Protein AF-A0A0D3DXP0-F1 (afdb_monomer_lite)

Structure (mmCIF, N/CA/C/O backbone):
data_AF-A0A0D3DXP0-F1
#
_entry.id   AF-A0A0D3DXP0-F1
#
loop_
_atom_site.group_PDB
_atom_site.id
_atom_site.type_symbol
_atom_site.label_atom_id
_atom_site.label_alt_id
_atom_site.label_comp_id
_atom_site.label_asym_id
_atom_site.label_entity_id
_atom_site.label_seq_id
_atom_site.pdbx_PDB_ins_code
_atom_site.Cartn_x
_atom_site.Cartn_y
_atom_site.Cartn_z
_atom_site.occupancy
_atom_site.B_iso_or_equiv
_atom_site.auth_seq_id
_atom_site.auth_comp_id
_atom_site.auth_asym_id
_atom_site.auth_atom_id
_atom_site.pdbx_PDB_model_num
ATOM 1 N N . ARG A 1 1 ? -23.139 -11.390 57.103 1.00 51.38 1 ARG A N 1
ATOM 2 C CA . ARG A 1 1 ? -22.794 -10.045 56.592 1.00 51.38 1 ARG A CA 1
ATOM 3 C C . ARG A 1 1 ? -24.096 -9.273 56.646 1.00 51.38 1 ARG A C 1
ATOM 5 O O . ARG A 1 1 ? -24.995 -9.641 55.899 1.00 51.38 1 ARG A O 1
ATOM 12 N N . ASP A 1 2 ? -24.236 -8.350 57.589 1.00 48.72 2 ASP A N 1
ATOM 13 C CA . ASP A 1 2 ? -25.477 -7.591 57.754 1.00 48.72 2 ASP A CA 1
ATOM 14 C C . ASP A 1 2 ? -25.632 -6.669 56.543 1.00 48.72 2 ASP A C 1
ATOM 16 O O . ASP A 1 2 ? -24.724 -5.912 56.202 1.00 48.72 2 ASP A O 1
ATOM 20 N N . PHE A 1 3 ? -26.721 -6.852 55.800 1.00 60.78 3 PHE A N 1
ATOM 21 C CA . PHE A 1 3 ? -27.015 -6.095 54.592 1.00 60.78 3 PHE A CA 1
ATOM 22 C C . PHE A 1 3 ? -27.998 -4.988 54.968 1.00 60.78 3 PHE A C 1
ATOM 24 O O . PHE A 1 3 ? -29.192 -5.239 55.111 1.00 60.78 3 PHE A O 1
ATOM 31 N N . GLU A 1 4 ? -27.497 -3.770 55.163 1.00 63.62 4 GLU A N 1
ATOM 32 C CA . GLU A 1 4 ? -28.352 -2.594 55.320 1.00 63.62 4 GLU A CA 1
ATOM 33 C C . GLU A 1 4 ? -28.918 -2.200 53.952 1.00 63.62 4 GLU A C 1
ATOM 35 O O . GLU A 1 4 ? -28.206 -1.746 53.055 1.00 63.62 4 GLU A O 1
ATOM 40 N N . HIS A 1 5 ? -30.221 -2.414 53.776 1.00 61.56 5 HIS A N 1
ATOM 41 C CA . HIS A 1 5 ? -30.943 -2.070 52.558 1.00 61.56 5 HIS A CA 1
ATOM 42 C C . HIS A 1 5 ? -31.209 -0.557 52.514 1.00 61.56 5 HIS A C 1
ATOM 44 O O . HIS A 1 5 ? -32.299 -0.091 52.850 1.00 61.56 5 HIS A O 1
ATOM 50 N N . SER A 1 6 ? -30.207 0.225 52.109 1.00 74.44 6 SER A N 1
ATOM 51 C CA . SER A 1 6 ? -30.390 1.642 51.792 1.00 74.44 6 SER A CA 1
ATOM 52 C C . SER A 1 6 ? -30.745 1.790 50.305 1.00 74.44 6 SER A C 1
ATOM 54 O O . SER A 1 6 ? -29.978 1.427 49.410 1.00 74.44 6 SER A O 1
ATOM 56 N N . VAL A 1 7 ? -31.959 2.279 50.039 1.00 78.19 7 VAL A N 1
ATOM 57 C CA . VAL A 1 7 ? -32.487 2.488 48.677 1.00 78.19 7 VAL A CA 1
ATOM 58 C C . VAL A 1 7 ? -31.631 3.507 47.915 1.00 78.19 7 VAL A C 1
ATOM 60 O O . VAL A 1 7 ? -31.388 3.356 46.722 1.00 78.19 7 VAL A O 1
ATOM 63 N N . GLU A 1 8 ? -31.095 4.493 48.631 1.00 82.00 8 GLU A N 1
ATOM 64 C CA . GLU A 1 8 ? -30.214 5.533 48.101 1.00 82.00 8 GLU A CA 1
ATOM 65 C C . GLU A 1 8 ? -28.880 4.962 47.586 1.00 82.00 8 GLU A C 1
ATOM 67 O O . GLU A 1 8 ? -28.475 5.265 46.469 1.00 82.00 8 GLU A O 1
ATOM 72 N N . ALA A 1 9 ? -28.231 4.047 48.319 1.00 82.06 9 ALA A N 1
ATOM 73 C CA . ALA A 1 9 ? -26.976 3.434 47.867 1.00 82.06 9 ALA A CA 1
ATOM 74 C C . ALA A 1 9 ? -27.163 2.455 46.693 1.00 82.06 9 ALA A C 1
ATOM 76 O O . ALA A 1 9 ? -26.208 2.151 45.969 1.00 82.06 9 ALA A O 1
ATOM 77 N N . GLN A 1 10 ? -28.371 1.914 46.510 1.00 82.44 10 GLN A N 1
ATOM 78 C CA . GLN A 1 10 ? -28.706 1.103 45.339 1.00 82.44 10 GLN A CA 1
ATOM 79 C C . GLN A 1 10 ? -28.922 1.980 44.102 1.00 82.44 10 GLN A C 1
ATOM 81 O O . GLN A 1 10 ? -28.424 1.638 43.029 1.00 82.44 10 GLN A O 1
ATOM 86 N N . GLU A 1 11 ? -29.606 3.111 44.261 1.00 88.12 11 GLU A N 1
ATOM 87 C CA . GLU A 1 11 ? -29.841 4.069 43.182 1.00 88.12 11 GLU A CA 1
ATOM 88 C C . GLU A 1 11 ? -28.531 4.724 42.718 1.00 88.12 11 GLU A C 1
ATOM 90 O O . GLU A 1 11 ? -28.238 4.715 41.523 1.00 88.12 11 GLU A O 1
ATOM 95 N N . THR A 1 12 ? -27.666 5.156 43.644 1.00 90.62 12 THR A N 1
ATOM 96 C CA . THR A 1 12 ? -26.338 5.701 43.305 1.00 90.62 12 THR A CA 1
ATOM 97 C C . THR A 1 12 ? -25.495 4.696 42.523 1.00 90.62 12 THR A C 1
ATOM 99 O O . THR A 1 12 ? -24.928 5.040 41.490 1.00 90.62 12 THR A O 1
ATOM 102 N N . ARG A 1 13 ? -25.463 3.421 42.941 1.00 87.31 13 ARG A N 1
ATOM 103 C CA . ARG A 1 13 ? -24.739 2.374 42.195 1.00 87.31 13 ARG A CA 1
ATOM 104 C C . ARG A 1 13 ? -25.295 2.153 40.794 1.00 87.31 13 ARG A C 1
ATOM 106 O O . ARG A 1 13 ? -24.529 1.868 39.876 1.00 87.31 13 ARG A O 1
ATOM 113 N N . LYS A 1 14 ? -26.616 2.235 40.627 1.00 92.50 14 LYS A N 1
ATOM 114 C CA . LYS A 1 14 ? -27.251 2.088 39.317 1.00 92.50 14 LYS A CA 1
ATOM 115 C C . LYS A 1 14 ? -26.870 3.251 38.397 1.00 92.50 14 LYS A C 1
ATOM 117 O O . LYS A 1 14 ? -26.491 3.006 37.257 1.00 92.50 14 LYS A O 1
ATOM 122 N N . GLN A 1 15 ? -26.881 4.477 38.914 1.00 93.75 15 GLN A N 1
ATOM 123 C CA . GLN A 1 15 ? -26.459 5.672 38.176 1.00 93.75 15 GLN A CA 1
ATOM 124 C C . GLN A 1 15 ? -24.971 5.633 37.812 1.00 93.75 15 GLN A C 1
ATOM 126 O O . GLN A 1 15 ? -24.602 5.965 36.688 1.00 93.75 15 GLN A O 1
ATOM 131 N N . GLU A 1 16 ? -24.108 5.186 38.728 1.00 94.94 16 GLU A N 1
ATOM 132 C CA . GLU A 1 16 ? -22.684 4.976 38.444 1.00 94.94 16 GLU A CA 1
ATOM 133 C C . GLU A 1 16 ? -22.477 3.939 37.339 1.00 94.94 16 GLU A C 1
ATOM 135 O O . GLU A 1 16 ? -21.665 4.156 36.441 1.00 94.94 16 GLU A O 1
ATOM 140 N N . LEU A 1 17 ? -23.230 2.835 37.364 1.00 95.19 17 LEU A N 1
ATOM 141 C CA . LEU A 1 17 ? -23.153 1.810 36.329 1.00 95.19 17 LEU A CA 1
ATOM 142 C C . LEU A 1 17 ? -23.605 2.347 34.965 1.00 95.19 17 LEU A C 1
ATOM 144 O O . LEU A 1 17 ? -22.909 2.138 33.975 1.00 95.19 17 LEU A O 1
ATOM 148 N N . GLU A 1 18 ? -24.734 3.056 34.910 1.00 96.19 18 GLU A N 1
ATOM 149 C CA . GLU A 1 18 ? -25.232 3.676 33.675 1.00 96.19 18 GLU A CA 1
ATOM 150 C C . GLU A 1 18 ? -24.224 4.686 33.115 1.00 96.19 18 GLU A C 1
ATOM 152 O O . GLU A 1 18 ? -23.920 4.660 31.919 1.00 96.19 18 GLU A O 1
ATOM 157 N N . LYS A 1 19 ? -23.626 5.507 33.985 1.00 96.88 19 LYS A N 1
ATOM 158 C CA . LYS A 1 19 ? -22.571 6.446 33.599 1.00 96.88 19 LYS A CA 1
ATOM 159 C C . LYS A 1 19 ? -21.346 5.728 33.035 1.00 96.88 19 LYS A C 1
ATOM 161 O O . LYS A 1 19 ? -20.849 6.120 31.985 1.00 96.88 19 LYS A O 1
ATOM 166 N N . LEU A 1 20 ? -20.875 4.666 33.691 1.00 97.56 20 LEU A N 1
ATOM 167 C CA . LEU A 1 20 ? -19.724 3.894 33.215 1.00 97.56 20 LEU A CA 1
ATOM 168 C C . LEU A 1 20 ? -19.986 3.250 31.850 1.00 97.56 20 LEU A C 1
ATOM 170 O O . LEU A 1 20 ? -19.093 3.244 31.005 1.00 97.56 20 LEU A O 1
ATOM 174 N N . VAL A 1 21 ? -21.197 2.738 31.616 1.00 97.12 21 VAL A N 1
ATOM 175 C CA . VAL A 1 21 ? -21.586 2.173 30.314 1.00 97.12 21 VAL A CA 1
ATOM 176 C C . VAL A 1 21 ? -21.579 3.257 29.235 1.00 97.12 21 VAL A C 1
ATOM 178 O O . VAL A 1 21 ? -20.996 3.054 28.169 1.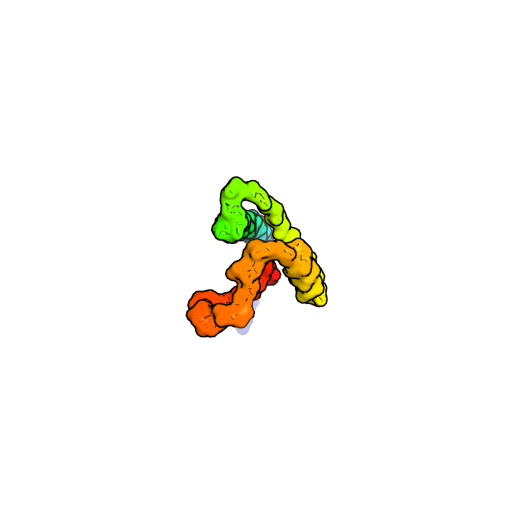00 97.12 21 VAL A O 1
ATOM 181 N N . GLN A 1 22 ? -22.151 4.429 29.520 1.00 97.50 22 GLN A N 1
ATOM 182 C CA . GLN A 1 22 ? -22.165 5.549 28.580 1.00 97.50 22 GLN A CA 1
ATOM 183 C C . GLN A 1 22 ? -20.750 6.067 28.269 1.00 97.50 22 GLN A C 1
ATOM 185 O O . GLN A 1 22 ? -20.405 6.292 27.104 1.00 97.50 22 GLN A O 1
ATOM 190 N N . ASP A 1 23 ? -19.908 6.212 29.294 1.00 97.50 23 ASP A N 1
ATOM 191 C CA . ASP A 1 23 ? -18.515 6.634 29.144 1.00 97.50 23 ASP A CA 1
ATOM 192 C C . ASP A 1 23 ? -17.721 5.604 28.323 1.00 97.50 23 ASP A C 1
ATOM 194 O O . ASP A 1 23 ? -16.965 5.974 27.420 1.00 97.50 23 ASP A O 1
ATOM 198 N N . GLN A 1 24 ? -17.935 4.306 28.567 1.00 97.75 24 GLN A N 1
ATOM 199 C CA . GLN A 1 24 ? -17.317 3.228 27.795 1.00 97.75 24 GLN A CA 1
ATOM 200 C C . GLN A 1 24 ? -17.693 3.305 26.309 1.00 97.75 24 GLN A C 1
ATOM 202 O O . GLN A 1 24 ? -16.814 3.178 25.450 1.00 97.75 24 GLN A O 1
ATOM 207 N N . GLU A 1 25 ? -18.971 3.502 25.984 1.00 97.50 25 GLU A N 1
ATOM 208 C CA . GLU A 1 25 ? -19.432 3.610 24.594 1.00 97.50 25 GLU A CA 1
ATOM 209 C C . GLU A 1 25 ? -18.858 4.846 23.889 1.00 97.50 25 GLU A C 1
ATOM 211 O O . GLU A 1 25 ? -18.397 4.755 22.743 1.00 97.50 25 GLU A O 1
ATOM 216 N N . SER A 1 26 ? -18.811 5.982 24.589 1.00 97.62 26 SER A N 1
ATOM 217 C CA . SER A 1 26 ? -18.236 7.233 24.085 1.00 97.62 26 SER A CA 1
ATOM 218 C C . SER A 1 26 ? -16.733 7.110 23.805 1.00 97.62 26 SER A C 1
ATOM 220 O O . SER A 1 26 ? -16.259 7.443 22.709 1.00 97.62 26 SER A O 1
ATOM 222 N N . LEU A 1 27 ? -15.976 6.556 24.759 1.00 97.81 27 LEU A N 1
ATOM 223 C CA . LEU A 1 27 ? -14.536 6.334 24.618 1.00 97.81 27 LEU A CA 1
ATOM 224 C C . LEU A 1 27 ? -14.233 5.334 23.506 1.00 97.81 27 LEU A C 1
ATOM 226 O O . LEU A 1 27 ? -13.346 5.578 22.688 1.00 97.81 27 LEU A O 1
ATOM 230 N N . ARG A 1 28 ? -14.989 4.233 23.432 1.00 98.00 28 ARG A N 1
ATOM 231 C CA . ARG A 1 28 ? -14.835 3.234 22.369 1.00 98.00 28 ARG A CA 1
ATOM 232 C C . ARG A 1 28 ? -15.051 3.861 20.994 1.00 98.00 28 ARG A C 1
ATOM 234 O O . ARG A 1 28 ? -14.254 3.618 20.092 1.00 98.00 28 ARG A O 1
ATOM 241 N N . SER A 1 29 ? -16.104 4.657 20.837 1.00 97.75 29 SER A N 1
ATOM 242 C CA . SER A 1 29 ? -16.425 5.312 19.564 1.00 97.75 29 SER A CA 1
ATOM 243 C C . SER A 1 29 ? -15.329 6.295 19.150 1.00 97.75 29 SER A C 1
ATOM 245 O O . SER A 1 29 ? -14.844 6.242 18.020 1.00 97.75 29 SER A O 1
ATOM 247 N N . SER A 1 30 ? -14.873 7.126 20.091 1.00 97.75 30 SER A N 1
ATOM 248 C CA . SER A 1 30 ? -13.787 8.085 19.863 1.00 97.75 30 SER A CA 1
ATOM 249 C C . SER A 1 30 ? -12.476 7.387 19.491 1.00 97.75 30 SER A C 1
ATOM 251 O O . SER A 1 30 ? -11.804 7.786 18.539 1.00 97.75 30 SER A O 1
ATOM 253 N N . LEU A 1 31 ? -12.137 6.306 20.200 1.00 98.19 31 LEU A N 1
ATOM 254 C CA . LEU A 1 31 ? -10.941 5.514 19.929 1.00 98.19 31 LEU A CA 1
ATOM 255 C C . LEU A 1 31 ? -10.998 4.880 18.539 1.00 98.19 31 LEU A C 1
ATOM 257 O O . LEU A 1 31 ? -10.026 4.968 17.797 1.00 98.19 31 LEU A O 1
ATOM 261 N N . LEU A 1 32 ? -12.130 4.276 18.162 1.00 97.88 32 LEU A N 1
ATOM 262 C CA . LEU A 1 32 ? -12.291 3.672 16.839 1.00 97.88 32 LEU A CA 1
ATOM 263 C C . LEU A 1 32 ? -12.127 4.710 15.729 1.00 97.88 32 LEU A C 1
ATOM 265 O O . LEU A 1 32 ? -11.377 4.469 14.786 1.00 97.88 32 LEU A O 1
ATOM 269 N N . GLN A 1 33 ? -12.767 5.874 15.855 1.00 97.50 33 GLN A N 1
ATOM 270 C CA . GLN A 1 33 ? -12.625 6.956 14.879 1.00 97.50 33 GLN A CA 1
ATOM 271 C C . GLN A 1 33 ? -11.162 7.397 14.733 1.00 97.50 33 GLN A C 1
ATOM 273 O O . GLN A 1 33 ? -10.670 7.567 13.612 1.00 97.50 33 GLN A O 1
ATOM 278 N N . TRP A 1 34 ? -10.461 7.554 15.857 1.00 98.06 34 TRP A N 1
ATOM 279 C CA . TRP A 1 34 ? -9.046 7.906 15.855 1.00 98.06 34 TRP A CA 1
ATOM 280 C C . TRP A 1 34 ? -8.197 6.818 15.187 1.00 98.06 34 TRP A C 1
ATOM 282 O O . TRP A 1 34 ? -7.452 7.116 14.258 1.00 98.06 34 TRP A O 1
ATOM 292 N N . CYS A 1 35 ? -8.385 5.548 15.558 1.00 98.06 35 CYS A N 1
ATOM 293 C CA . CYS A 1 35 ? -7.681 4.419 14.951 1.00 98.06 35 CYS A CA 1
ATOM 294 C C . CYS A 1 35 ? -7.906 4.325 13.437 1.00 98.06 35 CYS A C 1
ATOM 296 O O . CYS A 1 35 ? -6.941 4.116 12.706 1.00 98.06 35 CYS A O 1
ATOM 298 N N . TYR A 1 36 ? -9.138 4.500 12.948 1.00 96.12 36 TYR A N 1
ATOM 299 C CA . TYR A 1 36 ? -9.414 4.476 11.507 1.00 96.12 36 TYR A CA 1
ATOM 300 C C . TYR A 1 36 ? -8.713 5.616 10.766 1.00 96.12 36 TYR A C 1
ATOM 302 O O . TYR A 1 36 ? -8.147 5.396 9.694 1.00 96.12 36 TYR A O 1
ATOM 310 N N . THR A 1 37 ? -8.716 6.813 11.353 1.00 96.50 37 THR A N 1
ATOM 311 C CA . THR A 1 37 ? -8.067 7.991 10.763 1.00 96.50 37 THR A CA 1
ATOM 312 C C . THR A 1 37 ? -6.554 7.788 10.705 1.00 96.50 37 THR A C 1
ATOM 314 O O . THR A 1 37 ? -5.958 7.854 9.630 1.00 96.50 37 THR A O 1
ATOM 317 N N . SER A 1 38 ? -5.940 7.436 11.837 1.00 97.69 38 SER A N 1
ATOM 318 C CA . SER A 1 38 ? -4.497 7.206 11.930 1.00 97.69 38 SER A CA 1
ATOM 319 C C . SER A 1 38 ? -4.035 6.026 11.074 1.00 97.69 38 SER A C 1
ATOM 321 O O . SER A 1 38 ? -2.977 6.101 10.455 1.00 97.69 38 SER A O 1
ATOM 323 N N . TYR A 1 39 ? -4.823 4.950 10.978 1.00 96.75 39 TYR A N 1
ATOM 324 C CA . TYR A 1 39 ? -4.501 3.831 10.091 1.00 96.75 39 TYR A CA 1
ATOM 325 C C . TYR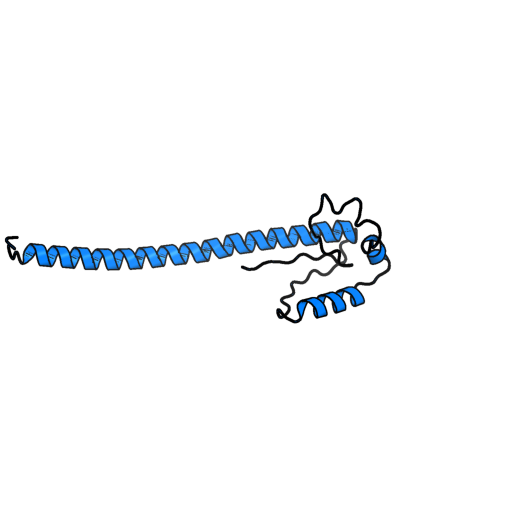 A 1 39 ? -4.433 4.277 8.628 1.00 96.75 39 TYR A C 1
ATOM 327 O O . TYR A 1 39 ? -3.479 3.931 7.934 1.00 96.75 39 TYR A O 1
ATOM 335 N N . GLY A 1 40 ? -5.399 5.080 8.167 1.00 95.88 40 GLY A N 1
ATOM 336 C CA . GLY A 1 40 ? -5.399 5.610 6.803 1.00 95.88 40 GLY A CA 1
ATOM 337 C C . GLY A 1 40 ? -4.162 6.459 6.496 1.00 95.88 40 GLY A C 1
ATOM 338 O O . GLY A 1 40 ? -3.548 6.297 5.440 1.00 95.88 40 GLY A O 1
ATOM 339 N N . GLU A 1 41 ? -3.750 7.314 7.433 1.00 96.81 41 GLU A N 1
ATOM 340 C CA . GLU A 1 41 ? -2.552 8.155 7.294 1.00 96.81 41 GLU A CA 1
ATOM 341 C C . GLU A 1 41 ? -1.261 7.332 7.236 1.00 96.81 41 GLU A C 1
ATOM 343 O O . GLU A 1 41 ? -0.418 7.542 6.355 1.00 96.81 41 GLU A O 1
ATOM 348 N N . VAL A 1 42 ? -1.116 6.363 8.143 1.00 97.12 42 VAL A N 1
ATOM 349 C CA . VAL A 1 42 ? 0.059 5.484 8.198 1.00 97.12 42 VAL A CA 1
ATOM 350 C C . VAL A 1 42 ? 0.128 4.601 6.954 1.00 97.12 42 VAL A C 1
ATOM 352 O O . VAL A 1 42 ? 1.186 4.501 6.332 1.00 97.12 42 VAL A O 1
ATOM 355 N N . PHE A 1 43 ? -0.996 4.010 6.542 1.00 95.81 43 PHE A N 1
ATOM 356 C CA . PHE A 1 43 ? -1.071 3.179 5.343 1.00 95.81 43 PHE A CA 1
ATOM 357 C C . PHE A 1 43 ? -0.740 3.977 4.078 1.00 95.81 43 PHE A C 1
ATOM 359 O O . PHE A 1 43 ? 0.066 3.536 3.257 1.00 95.81 43 PHE A O 1
ATOM 366 N N . SER A 1 44 ? -1.303 5.180 3.941 1.00 96.50 44 SER A N 1
ATOM 367 C CA . SER A 1 44 ? -0.992 6.080 2.828 1.00 96.50 44 SER A CA 1
ATOM 368 C C . SER A 1 44 ? 0.498 6.420 2.798 1.00 96.50 44 SER A C 1
ATOM 370 O O . SER A 1 44 ? 1.148 6.270 1.763 1.00 96.50 44 SER A O 1
ATOM 372 N N . SER A 1 45 ? 1.075 6.800 3.940 1.00 97.25 45 SER A N 1
ATOM 373 C CA . SER A 1 45 ? 2.503 7.121 4.048 1.00 97.25 45 SER A CA 1
ATOM 374 C C . SER A 1 45 ? 3.385 5.931 3.659 1.00 97.25 45 SER A C 1
ATOM 376 O O . SER A 1 45 ? 4.349 6.082 2.908 1.00 97.25 45 SER A O 1
ATOM 378 N N . TRP A 1 46 ? 3.027 4.723 4.094 1.00 95.81 46 TRP A N 1
ATOM 379 C CA . TRP A 1 46 ? 3.727 3.499 3.712 1.00 95.81 46 TRP A CA 1
ATOM 380 C C . TRP A 1 46 ? 3.646 3.211 2.203 1.00 95.81 46 TRP A C 1
ATOM 382 O O . TRP A 1 46 ? 4.658 2.864 1.587 1.00 95.81 46 TRP A O 1
ATOM 392 N N . MET A 1 47 ? 2.490 3.438 1.574 1.00 95.44 47 MET A N 1
ATOM 393 C CA . MET A 1 47 ? 2.345 3.319 0.119 1.00 95.44 47 MET A CA 1
ATOM 394 C C . MET A 1 47 ? 3.189 4.348 -0.647 1.00 95.44 47 MET A C 1
ATOM 396 O O . MET A 1 47 ? 3.719 4.025 -1.712 1.00 95.44 47 MET A O 1
ATOM 400 N N . HIS A 1 48 ? 3.396 5.552 -0.104 1.00 96.44 48 HIS A N 1
ATOM 401 C CA . HIS A 1 48 ? 4.326 6.522 -0.693 1.00 96.44 48 HIS A CA 1
ATOM 402 C C . HIS A 1 48 ? 5.771 6.009 -0.660 1.00 96.44 48 HIS A C 1
ATOM 404 O O . HIS A 1 48 ? 6.465 6.095 -1.672 1.00 96.44 48 HIS A O 1
ATOM 410 N N . PHE A 1 49 ? 6.217 5.407 0.448 1.00 95.31 49 PHE A N 1
ATOM 411 C CA . PHE A 1 49 ? 7.539 4.767 0.504 1.00 95.31 49 PHE A CA 1
ATOM 412 C C . PHE A 1 49 ? 7.678 3.637 -0.519 1.00 95.31 49 PHE A C 1
ATOM 414 O O . PHE A 1 49 ? 8.702 3.539 -1.194 1.00 95.31 49 PHE A O 1
ATOM 421 N N . CYS A 1 50 ? 6.634 2.826 -0.683 1.00 94.50 50 CYS A N 1
ATOM 422 C CA . CYS A 1 50 ? 6.567 1.786 -1.708 1.00 94.50 50 CYS A CA 1
ATOM 423 C C . CYS A 1 50 ? 6.717 2.366 -3.130 1.00 94.50 50 CYS A C 1
ATOM 425 O O . CYS A 1 50 ? 7.484 1.839 -3.938 1.00 94.50 50 CYS A O 1
ATOM 427 N N . ALA A 1 51 ? 6.046 3.486 -3.422 1.00 94.38 51 ALA A N 1
ATOM 428 C CA . ALA A 1 51 ? 6.144 4.181 -4.706 1.00 94.38 51 ALA A CA 1
ATOM 429 C C . ALA A 1 51 ? 7.536 4.798 -4.949 1.00 94.38 51 ALA A C 1
ATOM 431 O O . ALA A 1 51 ? 8.081 4.700 -6.048 1.00 94.38 51 ALA A O 1
ATOM 432 N N . VAL A 1 52 ? 8.150 5.396 -3.925 1.00 95.81 52 VAL A N 1
ATOM 433 C CA . VAL A 1 52 ? 9.521 5.926 -4.023 1.00 95.81 52 VAL A CA 1
ATOM 434 C C . VAL A 1 52 ? 10.519 4.794 -4.257 1.00 95.81 52 VAL A C 1
ATOM 436 O O . VAL A 1 52 ? 11.392 4.918 -5.114 1.00 95.81 52 VAL A O 1
ATOM 439 N N . ARG A 1 53 ? 10.363 3.671 -3.548 1.00 93.62 53 ARG A N 1
ATOM 440 C CA . ARG A 1 53 ? 11.216 2.491 -3.711 1.00 93.62 53 ARG A CA 1
ATOM 441 C C . ARG A 1 53 ? 11.141 1.931 -5.130 1.00 93.62 53 ARG A C 1
ATOM 443 O O . ARG A 1 53 ? 12.183 1.775 -5.760 1.00 93.62 53 ARG A O 1
ATOM 450 N N . ILE A 1 54 ? 9.935 1.685 -5.656 1.00 92.56 54 ILE A N 1
ATOM 451 C CA . ILE A 1 54 ? 9.789 1.132 -7.013 1.00 92.56 54 ILE A CA 1
ATOM 452 C C . ILE A 1 54 ? 10.327 2.086 -8.074 1.00 92.56 54 ILE A C 1
ATOM 454 O O . ILE A 1 54 ? 10.943 1.642 -9.040 1.00 92.56 54 ILE A O 1
ATOM 458 N N . PHE A 1 55 ? 10.137 3.393 -7.882 1.00 94.00 55 PHE A N 1
ATOM 459 C CA . PHE A 1 55 ? 10.681 4.404 -8.775 1.00 94.00 55 PHE A CA 1
ATOM 460 C C . PHE A 1 55 ? 12.213 4.388 -8.758 1.00 94.00 55 PHE A C 1
ATOM 462 O O . PHE A 1 55 ? 12.822 4.272 -9.817 1.00 94.00 55 PHE A O 1
ATOM 469 N N . ALA A 1 56 ? 12.837 4.439 -7.578 1.00 94.00 56 ALA A N 1
ATOM 470 C CA . ALA A 1 56 ? 14.293 4.428 -7.443 1.00 94.00 56 ALA A CA 1
ATOM 471 C C . ALA A 1 56 ? 14.918 3.162 -8.052 1.00 94.00 56 ALA A C 1
ATOM 473 O O . ALA A 1 56 ? 15.843 3.263 -8.859 1.00 94.00 56 ALA A O 1
ATOM 474 N N . GLU A 1 57 ? 14.367 1.984 -7.746 1.00 90.00 57 GLU A N 1
ATOM 475 C CA . GLU A 1 57 ? 14.821 0.716 -8.328 1.00 90.00 57 GLU A CA 1
ATOM 476 C C . GLU A 1 57 ? 14.629 0.695 -9.855 1.00 90.00 57 GLU A C 1
ATOM 478 O O . GLU A 1 57 ? 15.523 0.266 -10.582 1.00 90.00 57 GLU A O 1
ATOM 483 N N . SER A 1 58 ? 13.515 1.228 -10.369 1.00 90.69 58 SER A N 1
ATOM 484 C CA . SER A 1 58 ? 13.263 1.315 -11.817 1.00 90.69 58 SER A CA 1
ATOM 485 C C . SER A 1 58 ? 14.249 2.239 -12.528 1.00 90.69 58 SER A C 1
ATOM 487 O O . SER A 1 58 ? 14.710 1.904 -13.615 1.00 90.69 58 SER A O 1
ATOM 489 N N . ILE A 1 59 ? 14.634 3.363 -11.921 1.00 92.62 59 ILE A N 1
ATOM 490 C CA . ILE A 1 59 ? 15.662 4.257 -12.477 1.00 92.62 59 ILE A CA 1
ATOM 491 C C . ILE A 1 59 ? 17.029 3.572 -12.474 1.00 92.62 59 ILE A C 1
ATOM 493 O O . ILE A 1 59 ? 17.742 3.633 -13.472 1.00 92.62 59 ILE A O 1
ATOM 497 N N . MET A 1 60 ? 17.390 2.887 -11.385 1.00 88.50 60 MET A N 1
ATOM 498 C CA . MET A 1 60 ? 18.655 2.149 -11.306 1.00 88.50 60 MET A CA 1
ATOM 499 C C . MET A 1 60 ? 18.734 1.023 -12.339 1.00 88.50 60 MET A C 1
ATOM 501 O O . MET A 1 60 ? 19.812 0.729 -12.850 1.00 88.50 60 MET A O 1
ATOM 505 N N . ARG A 1 61 ? 17.595 0.393 -12.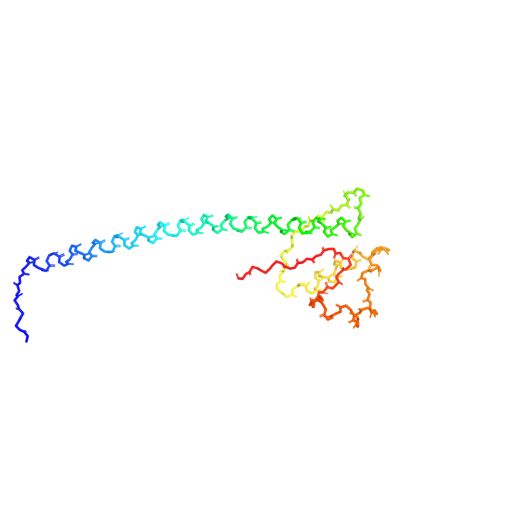647 1.00 84.75 61 ARG A N 1
ATOM 506 C CA . ARG A 1 61 ? 17.533 -0.783 -13.516 1.00 84.75 61 ARG A CA 1
ATOM 507 C C . ARG A 1 61 ? 17.324 -0.458 -14.991 1.00 84.75 61 ARG A C 1
ATOM 509 O O . ARG A 1 61 ? 17.871 -1.152 -15.844 1.00 84.75 61 ARG A O 1
ATOM 516 N N . TYR A 1 62 ? 16.522 0.561 -15.290 1.00 86.62 62 TYR A N 1
ATOM 517 C CA . TYR A 1 62 ? 16.116 0.927 -16.652 1.00 86.62 62 TYR A CA 1
ATOM 518 C C . TYR A 1 62 ? 16.730 2.246 -17.136 1.00 86.62 62 TYR A C 1
ATOM 520 O O . TYR A 1 62 ? 16.701 2.523 -18.333 1.00 86.62 62 TYR A O 1
ATOM 528 N N . GLY A 1 63 ? 17.331 3.033 -16.242 1.00 87.81 63 GLY A N 1
ATOM 529 C CA . GLY A 1 63 ? 18.011 4.279 -16.579 1.00 87.81 63 GLY A CA 1
ATOM 530 C C . GLY A 1 63 ? 17.074 5.467 -16.808 1.00 87.81 63 GLY A C 1
ATOM 531 O O . GLY A 1 63 ? 15.899 5.464 -16.435 1.00 87.81 63 GLY A O 1
ATOM 532 N N . LEU A 1 64 ? 17.641 6.521 -17.402 1.00 88.56 64 LEU A N 1
ATOM 533 C CA . LEU A 1 64 ? 16.952 7.759 -17.763 1.00 88.56 64 LEU A CA 1
ATOM 534 C C . LEU A 1 64 ? 16.878 7.919 -19.291 1.00 88.56 64 LEU A C 1
ATOM 536 O O . LEU A 1 64 ? 17.809 7.501 -19.983 1.00 88.56 64 LEU A O 1
ATOM 540 N N . PRO A 1 65 ? 15.842 8.598 -19.819 1.00 88.75 65 PRO A N 1
ATOM 541 C CA . PRO A 1 65 ? 14.677 9.139 -19.105 1.00 88.75 65 PRO A CA 1
ATOM 542 C C . PRO A 1 65 ? 13.737 8.030 -18.584 1.00 88.75 65 PRO A C 1
ATOM 544 O O . PRO A 1 65 ? 13.751 6.927 -19.127 1.00 88.75 65 PRO A O 1
ATOM 547 N N . PRO A 1 66 ? 12.917 8.294 -17.545 1.00 87.44 66 PRO A N 1
ATOM 548 C CA . PRO A 1 66 ? 12.012 7.290 -16.990 1.00 87.44 66 PRO A CA 1
ATOM 549 C C . PRO A 1 66 ? 10.967 6.869 -18.026 1.00 87.44 66 PRO A C 1
ATOM 551 O O . PRO A 1 66 ? 10.066 7.635 -18.365 1.00 87.44 66 PRO A O 1
ATOM 554 N N . ALA A 1 67 ? 11.088 5.636 -18.512 1.00 87.81 67 ALA A N 1
ATOM 555 C CA . ALA A 1 67 ? 10.186 5.036 -19.489 1.00 87.81 67 ALA A CA 1
ATOM 556 C C . ALA A 1 67 ? 9.685 3.675 -18.984 1.00 87.81 67 ALA A C 1
ATOM 558 O O . ALA A 1 67 ? 10.003 2.626 -19.540 1.00 87.81 67 ALA A O 1
ATOM 559 N N . PHE A 1 68 ? 8.921 3.688 -17.892 1.00 88.75 68 PHE A N 1
ATOM 560 C CA . PHE A 1 68 ? 8.372 2.483 -17.270 1.00 88.75 68 PHE A CA 1
ATOM 561 C C . PHE A 1 68 ? 6.968 2.722 -16.706 1.00 88.75 68 PHE A C 1
ATOM 563 O O . PHE A 1 68 ? 6.599 3.844 -16.359 1.00 88.75 68 PHE A O 1
ATOM 570 N N . LEU A 1 69 ? 6.191 1.641 -16.603 1.00 90.69 69 LEU A N 1
ATOM 571 C CA . LEU A 1 69 ? 4.861 1.621 -16.001 1.00 90.69 69 LEU A CA 1
ATOM 572 C C . LEU A 1 69 ? 4.906 0.788 -14.717 1.00 90.69 69 LEU A C 1
ATOM 574 O O . LEU A 1 69 ? 5.172 -0.411 -14.765 1.00 90.69 69 LEU A O 1
ATOM 578 N N . ALA A 1 70 ? 4.615 1.416 -13.579 1.00 92.12 70 ALA A N 1
ATOM 579 C CA . ALA A 1 70 ? 4.418 0.713 -12.316 1.00 92.12 70 ALA A CA 1
ATOM 580 C C . ALA A 1 70 ? 2.954 0.269 -12.181 1.00 92.12 70 ALA A C 1
ATOM 582 O O . ALA A 1 70 ? 2.038 1.021 -12.517 1.00 92.12 70 ALA A O 1
ATOM 583 N N . CYS A 1 71 ? 2.724 -0.939 -11.667 1.00 92.88 71 CYS A N 1
ATOM 584 C CA . CYS A 1 71 ? 1.385 -1.452 -11.387 1.00 92.88 71 CYS A CA 1
ATOM 585 C C . CYS A 1 71 ? 1.346 -2.187 -10.042 1.00 92.88 71 CYS A C 1
ATOM 587 O O . CYS A 1 71 ? 2.340 -2.765 -9.608 1.00 92.88 71 CYS A O 1
ATOM 589 N N . VAL A 1 72 ? 0.184 -2.157 -9.388 1.00 93.12 72 VAL A N 1
ATOM 590 C CA . VAL A 1 72 ? -0.097 -2.950 -8.186 1.00 93.12 72 VAL A CA 1
ATOM 591 C C . VAL A 1 72 ? -0.979 -4.117 -8.601 1.00 93.12 72 VAL A C 1
ATOM 593 O O . VAL A 1 72 ? -2.018 -3.919 -9.231 1.00 93.12 72 VAL A O 1
ATOM 596 N N . LEU A 1 73 ? -0.565 -5.334 -8.255 1.00 92.06 73 LEU A N 1
ATOM 597 C CA . LEU A 1 73 ? -1.280 -6.560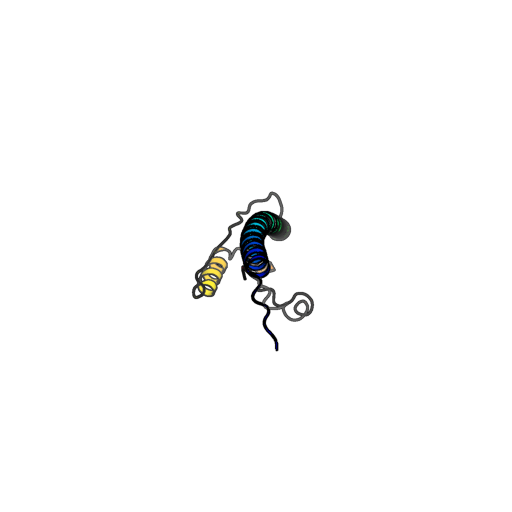 -8.589 1.00 92.06 73 LEU A CA 1
ATOM 598 C C . LEU A 1 73 ? -1.710 -7.268 -7.305 1.00 92.06 73 LEU A C 1
ATOM 600 O O . LEU A 1 73 ? -0.897 -7.486 -6.412 1.00 92.06 73 LEU A O 1
ATOM 604 N N . SER A 1 74 ? -2.981 -7.666 -7.243 1.00 92.31 74 SER A N 1
ATOM 605 C CA . SER A 1 74 ? -3.519 -8.540 -6.197 1.00 92.31 74 SER A CA 1
ATOM 606 C C . SER A 1 74 ? -3.891 -9.886 -6.830 1.00 92.31 74 SER A C 1
ATOM 608 O O . SER A 1 74 ? -5.029 -10.077 -7.268 1.00 92.31 74 SER A O 1
ATOM 610 N N . PRO A 1 75 ? -2.919 -10.801 -7.011 1.00 91.06 75 PRO A N 1
ATOM 611 C CA . PRO A 1 75 ? -3.200 -12.123 -7.547 1.00 91.06 75 PRO A CA 1
ATOM 612 C C . PRO A 1 75 ? -3.984 -12.954 -6.526 1.00 91.06 75 PRO A C 1
ATOM 614 O O . PRO A 1 75 ? -3.799 -12.832 -5.318 1.00 91.06 75 PRO A O 1
ATOM 617 N N . ALA A 1 76 ? -4.825 -13.872 -7.004 1.00 91.62 76 ALA A N 1
ATOM 618 C CA . ALA A 1 76 ? -5.428 -14.859 -6.116 1.00 91.62 76 ALA A CA 1
ATOM 619 C C . ALA A 1 76 ? -4.329 -15.755 -5.516 1.00 91.62 76 ALA A C 1
ATOM 621 O O . ALA A 1 76 ? -3.404 -16.142 -6.233 1.00 91.62 76 ALA A O 1
ATOM 622 N N . VAL A 1 77 ? -4.477 -16.160 -4.249 1.00 86.19 77 VAL A N 1
ATOM 623 C CA . VAL A 1 77 ? -3.466 -16.900 -3.457 1.00 86.19 77 VAL A CA 1
ATOM 624 C C . VAL A 1 77 ? -2.863 -18.106 -4.196 1.00 86.19 77 VAL A C 1
ATOM 626 O O . VAL A 1 77 ? -1.668 -18.357 -4.136 1.00 86.19 77 VAL A O 1
ATOM 629 N N . LYS A 1 78 ? -3.670 -18.856 -4.958 1.00 91.44 78 LYS A N 1
ATOM 630 C CA . LYS A 1 78 ? -3.204 -20.045 -5.705 1.00 91.44 78 LYS A CA 1
ATOM 631 C C . LYS A 1 78 ? -2.574 -19.728 -7.066 1.00 91.44 78 LYS A C 1
ATOM 633 O O . LYS A 1 78 ? -2.025 -20.617 -7.710 1.00 91.44 78 LYS A O 1
ATOM 638 N N . SER A 1 79 ? -2.706 -18.493 -7.537 1.00 92.00 79 SER A N 1
ATOM 639 C CA . SER A 1 79 ? -2.327 -18.067 -8.887 1.00 92.00 79 SER A CA 1
ATOM 640 C C . SER A 1 79 ? -1.043 -17.246 -8.939 1.00 92.00 79 SER A C 1
ATOM 642 O O . SER A 1 79 ? -0.553 -16.996 -10.034 1.00 92.00 79 SER A O 1
ATOM 644 N N . GLU A 1 80 ? -0.472 -16.870 -7.792 1.00 89.62 80 GLU A N 1
ATOM 645 C CA . GLU A 1 80 ? 0.720 -16.019 -7.723 1.00 89.62 80 GLU A CA 1
ATOM 646 C C . GLU A 1 80 ? 1.877 -16.565 -8.570 1.00 89.62 80 GLU A C 1
ATOM 648 O O . GLU A 1 80 ? 2.374 -15.868 -9.451 1.00 89.62 80 GLU A O 1
ATOM 653 N N . LYS A 1 81 ? 2.221 -17.850 -8.407 1.00 89.81 81 LYS A N 1
ATOM 654 C CA . LYS A 1 81 ? 3.269 -18.511 -9.208 1.00 89.81 81 LYS A CA 1
ATOM 655 C C . LYS A 1 81 ? 3.001 -18.427 -10.714 1.00 89.81 81 LYS A C 1
ATOM 657 O O . LYS A 1 81 ? 3.915 -18.218 -11.504 1.00 89.81 81 LYS A O 1
ATOM 662 N N . LYS A 1 82 ? 1.732 -18.563 -11.120 1.00 92.75 82 LYS A N 1
ATOM 663 C CA . LYS A 1 82 ? 1.324 -18.459 -12.527 1.00 92.75 82 LYS A CA 1
ATOM 664 C C . LYS A 1 82 ? 1.467 -17.025 -13.038 1.00 92.75 82 LYS A C 1
ATOM 666 O O . LYS A 1 82 ? 1.921 -16.838 -14.161 1.00 92.75 82 LYS A O 1
ATOM 671 N N . VAL A 1 83 ? 1.091 -16.029 -12.235 1.00 92.56 83 VAL A N 1
ATOM 672 C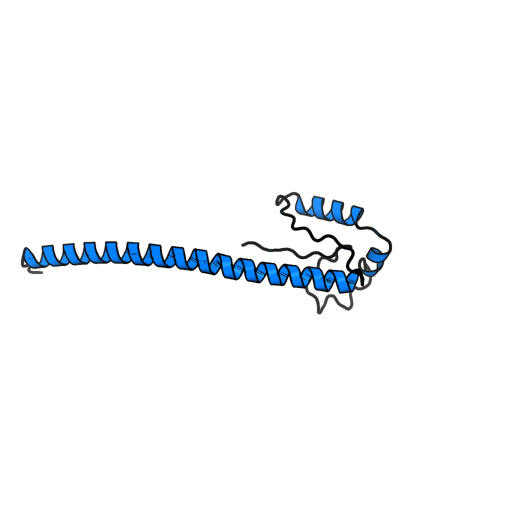 CA . VAL A 1 83 ? 1.247 -14.609 -12.584 1.00 92.56 83 VAL A CA 1
ATOM 673 C C . VAL A 1 83 ? 2.726 -14.251 -12.724 1.00 92.56 83 VAL A C 1
ATOM 675 O O . VAL A 1 83 ? 3.092 -13.691 -13.754 1.00 92.56 83 VAL A O 1
ATOM 678 N N . ARG A 1 84 ? 3.578 -14.652 -11.769 1.00 90.06 84 ARG A N 1
ATOM 679 C CA . ARG A 1 84 ? 5.038 -14.447 -11.838 1.00 90.06 84 ARG A CA 1
ATOM 680 C C . ARG A 1 84 ? 5.631 -15.057 -13.110 1.00 90.06 84 ARG A C 1
ATOM 682 O O . ARG A 1 84 ? 6.254 -14.344 -13.885 1.00 90.06 84 ARG A O 1
ATOM 689 N N . SER A 1 85 ? 5.298 -16.312 -13.416 1.00 89.50 85 SER A N 1
ATOM 690 C CA . SER A 1 85 ? 5.754 -16.982 -14.645 1.00 89.50 85 SER A CA 1
ATOM 691 C C . SER A 1 85 ? 5.316 -16.267 -15.936 1.00 89.50 85 SER A C 1
ATOM 693 O O . SER A 1 85 ? 6.083 -16.176 -16.897 1.00 89.50 85 SER A O 1
ATOM 695 N N . ILE A 1 86 ? 4.088 -15.733 -15.987 1.00 91.31 86 ILE A N 1
ATOM 696 C CA . ILE A 1 86 ? 3.617 -14.963 -17.150 1.00 91.31 86 ILE A CA 1
ATOM 697 C C . ILE A 1 86 ? 4.400 -13.653 -17.285 1.00 91.31 86 ILE A C 1
ATOM 699 O O . ILE A 1 86 ? 4.819 -13.322 -18.394 1.00 91.31 86 ILE A O 1
ATOM 703 N N . LEU A 1 87 ? 4.596 -12.922 -16.185 1.00 89.69 87 LEU A N 1
ATOM 704 C CA . LEU A 1 87 ? 5.336 -11.658 -16.179 1.00 89.69 87 LEU A CA 1
ATOM 705 C C . LEU A 1 87 ? 6.803 -11.865 -16.559 1.00 89.69 87 LEU A C 1
ATOM 707 O O . LEU A 1 87 ? 7.329 -11.115 -17.374 1.00 89.69 87 LEU A O 1
ATOM 711 N N . GLU A 1 88 ? 7.440 -12.918 -16.051 1.00 87.38 88 GLU A N 1
ATOM 712 C CA . GLU A 1 88 ? 8.817 -13.280 -16.400 1.00 87.38 88 GLU A CA 1
ATOM 713 C C . GLU A 1 88 ? 8.986 -13.474 -17.903 1.00 87.38 88 GLU A C 1
ATOM 715 O O . GLU A 1 88 ? 9.925 -12.941 -18.488 1.00 87.38 88 GLU A O 1
ATOM 720 N N . ARG A 1 89 ? 8.037 -14.167 -18.542 1.00 86.44 89 ARG A N 1
ATOM 721 C CA . ARG A 1 89 ? 8.044 -14.383 -19.992 1.00 86.44 89 ARG A CA 1
ATOM 722 C C . ARG A 1 89 ? 7.789 -13.103 -20.791 1.00 86.44 89 ARG A C 1
ATOM 724 O O . ARG A 1 89 ? 8.344 -12.948 -21.871 1.00 86.44 89 ARG A O 1
ATOM 731 N N . LEU A 1 90 ? 6.921 -12.213 -20.306 1.00 86.06 90 LEU A N 1
ATOM 732 C CA . LEU A 1 90 ? 6.608 -10.952 -20.994 1.00 86.06 90 LEU A CA 1
ATOM 733 C C . LEU A 1 90 ? 7.731 -9.916 -20.858 1.00 86.06 90 LEU A C 1
ATOM 735 O O . LEU A 1 90 ? 7.920 -9.100 -21.755 1.00 86.06 90 LEU A O 1
ATOM 739 N N . CYS A 1 91 ? 8.463 -9.949 -19.746 1.00 81.06 91 CYS A N 1
ATOM 740 C CA . CYS A 1 91 ? 9.539 -9.011 -19.434 1.00 81.06 91 CYS A CA 1
ATOM 741 C C . CYS A 1 91 ? 10.936 -9.520 -19.829 1.00 81.06 91 CYS A C 1
ATOM 743 O O . CYS A 1 91 ? 11.929 -8.853 -19.526 1.00 81.06 91 CYS A O 1
ATOM 745 N N . ASP A 1 92 ? 11.021 -10.666 -20.509 1.00 69.31 92 ASP A N 1
ATOM 746 C CA . ASP A 1 92 ? 12.266 -11.265 -20.996 1.00 69.31 92 ASP A CA 1
ATOM 747 C C . ASP A 1 92 ? 12.822 -10.446 -22.178 1.00 69.31 92 ASP A C 1
ATOM 749 O O . ASP A 1 92 ? 12.634 -10.758 -23.352 1.00 69.31 92 ASP A O 1
ATOM 753 N N . SER A 1 93 ? 13.443 -9.310 -21.862 1.00 63.31 93 SER A N 1
ATOM 754 C CA . SER A 1 93 ? 14.160 -8.451 -22.812 1.00 63.31 93 SER A CA 1
ATOM 755 C C . SER A 1 93 ? 15.670 -8.573 -22.604 1.00 63.31 93 SER A C 1
ATOM 757 O O . SER A 1 93 ? 16.116 -9.037 -21.556 1.00 63.31 93 SER A O 1
ATOM 759 N N . THR A 1 94 ? 16.484 -8.122 -23.562 1.00 57.34 94 THR A N 1
ATOM 760 C CA . THR A 1 94 ? 17.960 -8.206 -23.521 1.00 57.34 94 THR A CA 1
ATOM 761 C C . THR A 1 94 ? 18.584 -7.654 -22.225 1.00 57.34 94 THR A C 1
ATOM 763 O O . THR A 1 94 ? 19.610 -8.154 -21.778 1.00 57.34 94 THR A O 1
ATOM 766 N N . ASN A 1 95 ? 17.941 -6.685 -21.563 1.00 57.34 95 ASN A N 1
ATOM 767 C CA . ASN A 1 95 ? 18.415 -6.102 -20.297 1.00 57.34 95 ASN A CA 1
ATOM 768 C C . ASN A 1 95 ? 18.067 -6.944 -19.053 1.00 57.34 95 ASN A C 1
ATOM 770 O O . ASN A 1 95 ? 18.613 -6.710 -17.976 1.00 57.34 95 ASN A O 1
ATOM 774 N N . SER A 1 96 ? 17.166 -7.922 -19.178 1.00 59.50 96 SER A N 1
ATOM 775 C CA . SER A 1 96 ? 16.789 -8.820 -18.081 1.00 59.50 96 SER A CA 1
ATOM 776 C C . SER A 1 96 ? 17.861 -9.870 -17.763 1.00 59.50 96 SER A C 1
ATOM 778 O O . SER A 1 96 ? 17.934 -10.343 -16.630 1.00 59.50 96 SER A O 1
ATOM 780 N N . LEU A 1 97 ? 18.740 -10.167 -18.729 1.00 54.75 97 LEU A N 1
ATOM 781 C CA . LEU A 1 97 ? 19.858 -11.109 -18.595 1.00 54.75 97 LEU A CA 1
ATOM 782 C C . LEU A 1 97 ? 20.847 -10.691 -17.500 1.00 54.75 97 LEU A C 1
ATOM 784 O O . LEU A 1 97 ? 21.342 -11.545 -16.779 1.00 54.75 97 LEU A O 1
ATOM 788 N N . TYR A 1 98 ? 21.065 -9.384 -17.317 1.00 57.44 98 TYR A N 1
ATOM 789 C CA . TYR A 1 98 ? 21.938 -8.843 -16.265 1.00 57.44 98 TYR A CA 1
ATOM 790 C C . TYR A 1 98 ? 21.458 -9.152 -14.845 1.00 57.44 98 TYR A C 1
ATOM 792 O O . TYR A 1 98 ? 22.235 -9.054 -13.901 1.00 57.44 98 TYR A O 1
ATOM 800 N N . TRP A 1 99 ? 20.181 -9.499 -14.688 1.00 58.84 99 TRP A N 1
ATOM 801 C CA . TRP A 1 99 ? 19.575 -9.770 -13.390 1.00 58.84 99 TRP A CA 1
ATOM 802 C C . TRP A 1 99 ? 19.061 -11.203 -13.247 1.00 58.84 99 TRP A C 1
ATOM 804 O O . TRP A 1 99 ? 18.711 -11.612 -12.145 1.00 58.84 99 TRP A O 1
ATOM 814 N N . LYS A 1 100 ? 19.038 -11.979 -14.336 1.00 54.78 100 LYS A N 1
ATOM 815 C CA . LYS A 1 100 ? 18.907 -13.438 -14.312 1.00 54.78 100 LYS A CA 1
ATOM 816 C C . LYS A 1 100 ? 20.293 -14.061 -14.079 1.00 54.78 100 LYS A C 1
ATOM 818 O O . LYS A 1 100 ? 20.794 -14.791 -14.925 1.00 54.78 100 LYS A O 1
ATOM 823 N N . SER A 1 101 ? 20.957 -13.751 -12.968 1.00 48.03 101 SER A N 1
ATOM 824 C CA . SER A 1 101 ? 22.201 -14.455 -12.631 1.00 48.03 101 SER A CA 1
ATOM 825 C C . SER A 1 101 ? 21.866 -15.805 -12.001 1.00 48.03 101 SER A C 1
ATOM 827 O O . SER A 1 101 ? 21.570 -15.871 -10.812 1.00 48.03 101 SER A O 1
ATOM 829 N N . GLU A 1 102 ? 21.942 -16.883 -12.786 1.00 50.44 102 GLU A N 1
ATOM 830 C CA . GLU A 1 102 ? 22.000 -18.257 -12.256 1.00 50.44 102 GLU A CA 1
ATOM 831 C C . GLU A 1 102 ? 23.361 -18.567 -11.587 1.00 50.44 102 GLU A C 1
ATOM 833 O O . GLU A 1 102 ? 23.464 -19.538 -10.845 1.00 50.44 102 GLU A O 1
ATOM 838 N N . GLU A 1 103 ? 24.394 -17.730 -11.770 1.00 44.03 103 GLU A N 1
ATOM 839 C CA . GLU A 1 103 ? 25.764 -18.014 -11.294 1.00 44.03 103 GLU A CA 1
ATOM 840 C C . GLU A 1 103 ? 26.259 -17.164 -10.104 1.00 44.03 103 GLU A C 1
ATOM 842 O O . GLU A 1 103 ? 27.240 -17.544 -9.471 1.00 44.03 103 GLU A O 1
ATOM 847 N N . ASP A 1 104 ? 25.584 -16.071 -9.720 1.00 42.97 104 ASP A N 1
ATOM 848 C CA . ASP A 1 104 ? 26.076 -15.161 -8.655 1.00 42.97 104 ASP A CA 1
ATOM 849 C C . ASP A 1 104 ? 25.368 -15.341 -7.293 1.00 42.97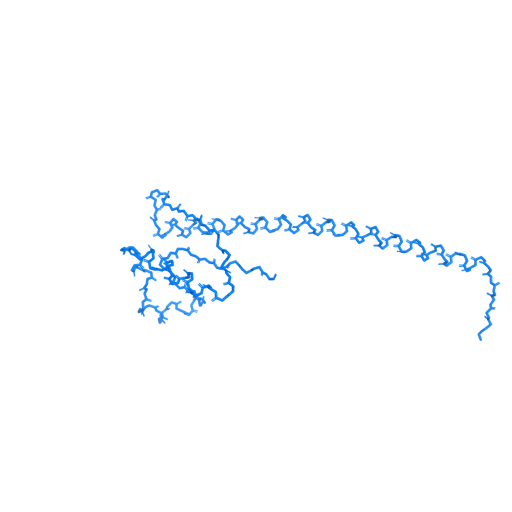 104 ASP A C 1
ATOM 851 O O . ASP A 1 104 ? 25.582 -14.603 -6.326 1.00 42.97 104 ASP A O 1
ATOM 855 N N . ALA A 1 105 ? 24.544 -16.388 -7.185 1.00 44.88 105 ALA A N 1
ATOM 856 C CA . ALA A 1 105 ? 23.865 -16.782 -5.950 1.00 44.88 105 ALA A CA 1
ATOM 857 C C . ALA A 1 105 ? 24.832 -17.266 -4.846 1.00 44.88 105 ALA A C 1
ATOM 859 O O . ALA A 1 105 ? 24.417 -17.469 -3.710 1.00 44.88 105 ALA A O 1
ATOM 860 N N . GLY A 1 106 ? 26.122 -17.453 -5.149 1.00 40.66 106 GLY A N 1
ATOM 861 C CA . GLY A 1 106 ? 27.119 -17.902 -4.174 1.00 40.66 106 GLY A CA 1
ATOM 862 C C . GLY A 1 106 ? 27.760 -16.783 -3.345 1.00 40.66 106 GLY A C 1
ATOM 863 O O . GLY A 1 106 ? 28.083 -17.006 -2.181 1.00 40.66 106 GLY A O 1
ATOM 864 N N . ALA A 1 107 ? 27.953 -15.587 -3.914 1.00 39.53 107 ALA A N 1
ATOM 865 C CA . ALA A 1 107 ? 28.767 -14.540 -3.283 1.00 39.53 107 ALA A CA 1
ATOM 866 C C . ALA A 1 107 ? 27.940 -13.422 -2.623 1.00 39.53 107 ALA A C 1
ATOM 868 O O . ALA A 1 107 ? 28.366 -12.865 -1.611 1.00 39.53 107 ALA A O 1
ATOM 869 N N . MET A 1 108 ? 26.744 -13.124 -3.143 1.00 43.47 108 MET A N 1
ATOM 870 C CA . MET A 1 108 ? 25.886 -12.034 -2.640 1.00 43.47 108 MET A CA 1
ATOM 871 C C . MET A 1 108 ? 24.662 -12.506 -1.837 1.00 43.47 108 MET A C 1
ATOM 873 O O . MET A 1 108 ? 24.041 -11.705 -1.134 1.00 43.47 108 MET A O 1
ATOM 877 N N . ALA A 1 109 ? 24.355 -13.807 -1.852 1.00 43.09 109 ALA A N 1
ATOM 878 C CA . ALA A 1 109 ? 23.235 -14.390 -1.102 1.00 43.09 109 ALA A CA 1
ATOM 879 C C . ALA A 1 109 ? 23.398 -14.327 0.430 1.00 43.09 109 ALA A C 1
ATOM 881 O O . ALA A 1 109 ? 22.431 -14.518 1.162 1.00 43.09 109 ALA A O 1
ATOM 882 N N . GLY A 1 110 ? 24.601 -14.032 0.937 1.00 39.06 110 GLY A N 1
ATOM 883 C CA . GLY A 1 110 ? 24.846 -13.863 2.374 1.00 39.06 110 GLY A CA 1
ATOM 884 C C . GLY A 1 110 ? 24.437 -12.497 2.942 1.00 39.06 110 GLY A C 1
ATOM 885 O O . GLY A 1 110 ? 24.352 -12.355 4.159 1.00 39.06 110 GLY A O 1
ATOM 886 N N . LEU A 1 111 ? 24.200 -11.492 2.089 1.00 46.12 111 LEU A N 1
ATOM 887 C CA . LEU A 1 111 ? 23.938 -10.103 2.506 1.00 46.12 111 LEU A CA 1
ATOM 888 C C . LEU A 1 111 ? 22.547 -9.595 2.104 1.00 46.12 111 LEU A C 1
ATOM 890 O O . LEU A 1 111 ? 22.008 -8.714 2.771 1.00 46.12 111 LEU A O 1
ATOM 894 N N . ALA A 1 112 ? 21.950 -10.152 1.049 1.00 43.66 112 ALA A N 1
ATOM 895 C CA . ALA A 1 112 ? 20.602 -9.819 0.601 1.00 43.66 112 ALA A CA 1
ATOM 896 C C . ALA A 1 112 ? 19.703 -11.048 0.782 1.00 43.66 112 ALA A C 1
ATOM 898 O O . ALA A 1 112 ? 19.726 -11.965 -0.033 1.00 43.66 112 ALA A O 1
ATOM 899 N N . GLY A 1 113 ? 18.957 -11.092 1.889 1.00 39.44 113 GLY A N 1
ATOM 900 C CA . GLY A 1 113 ? 18.065 -12.208 2.203 1.00 39.44 113 GLY A CA 1
ATOM 901 C C . GLY A 1 113 ? 17.078 -12.491 1.070 1.00 39.44 113 GLY A C 1
ATOM 902 O O . GLY A 1 113 ? 16.426 -11.563 0.609 1.00 39.44 113 GLY A O 1
ATOM 903 N N . ASP A 1 114 ? 17.020 -13.754 0.640 1.00 40.88 114 ASP A N 1
ATOM 904 C CA . ASP A 1 114 ? 15.993 -14.419 -0.186 1.00 40.88 114 ASP A CA 1
ATOM 905 C C . ASP A 1 114 ? 15.237 -13.535 -1.199 1.00 40.88 114 ASP A C 1
ATOM 907 O O . ASP A 1 114 ? 14.015 -13.596 -1.348 1.00 40.88 114 ASP A O 1
ATOM 911 N N . SER A 1 115 ? 15.961 -12.653 -1.888 1.00 51.06 115 SER A N 1
ATOM 912 C CA . SER A 1 115 ? 15.367 -11.742 -2.855 1.00 51.06 115 SER A CA 1
ATOM 913 C C . SER A 1 115 ? 15.040 -12.546 -4.108 1.00 51.06 115 SER A C 1
ATOM 915 O O . SER A 1 115 ? 15.938 -12.826 -4.894 1.00 51.06 115 SER A O 1
ATOM 917 N N . GLU A 1 116 ? 13.772 -12.926 -4.299 1.00 59.78 116 GLU A N 1
ATOM 918 C CA . GLU A 1 116 ? 13.296 -13.529 -5.551 1.00 59.78 116 GLU A CA 1
ATOM 919 C C . GLU A 1 116 ? 13.640 -12.590 -6.720 1.00 59.78 116 GLU A C 1
ATOM 921 O O . GLU A 1 116 ? 13.029 -11.535 -6.922 1.00 59.78 116 GLU A O 1
ATOM 926 N N . THR A 1 117 ? 14.690 -12.934 -7.463 1.00 70.88 117 THR A N 1
ATOM 927 C CA . THR A 1 117 ? 15.220 -12.089 -8.530 1.00 70.88 117 THR A CA 1
ATOM 928 C C . THR A 1 117 ? 14.363 -12.246 -9.783 1.00 70.88 117 THR A C 1
ATOM 930 O O . THR A 1 117 ? 14.552 -13.162 -10.578 1.00 70.88 117 THR A O 1
ATOM 933 N N . HIS A 1 118 ? 13.404 -11.342 -9.982 1.00 82.69 118 HIS A N 1
ATOM 934 C CA . HIS A 1 118 ? 12.598 -11.296 -11.206 1.00 82.69 118 HIS A CA 1
ATOM 935 C C . HIS A 1 118 ? 13.252 -10.411 -12.278 1.00 82.69 118 HIS A C 1
ATOM 937 O O . HIS A 1 118 ? 13.922 -9.437 -11.930 1.00 82.69 118 HIS A O 1
ATOM 943 N N . PRO A 1 119 ? 13.022 -10.658 -13.585 1.00 83.56 119 PRO A N 1
ATOM 944 C CA . PRO A 1 119 ? 13.537 -9.833 -14.687 1.00 83.56 119 PRO A CA 1
ATOM 945 C C . PRO A 1 119 ? 12.936 -8.413 -14.737 1.00 83.56 119 PRO A C 1
ATOM 947 O O . PRO A 1 119 ? 13.378 -7.572 -15.520 1.00 83.56 119 PRO A O 1
ATOM 950 N N . TYR A 1 120 ? 11.946 -8.128 -13.891 1.00 86.75 120 TYR A N 1
ATOM 951 C CA . TYR A 1 120 ? 11.308 -6.828 -13.693 1.00 86.75 120 TYR A CA 1
ATOM 952 C C . TYR A 1 120 ? 11.442 -6.369 -12.235 1.00 86.75 120 TYR A C 1
ATOM 954 O O . TYR A 1 120 ? 11.692 -7.178 -11.341 1.00 86.75 120 TYR A O 1
ATOM 962 N N . VAL A 1 121 ? 11.320 -5.062 -11.984 1.00 89.19 121 VAL A N 1
ATOM 963 C CA . VAL A 1 121 ? 11.304 -4.519 -10.615 1.00 89.19 121 VAL A CA 1
ATOM 964 C C . VAL A 1 121 ? 10.022 -4.962 -9.916 1.00 89.19 121 VAL A C 1
ATOM 966 O O . VAL A 1 121 ? 8.922 -4.708 -10.406 1.00 89.19 121 VAL A O 1
ATOM 969 N N . SER A 1 122 ? 10.158 -5.622 -8.770 1.00 89.56 122 SER A N 1
ATOM 970 C CA . SER A 1 122 ? 9.019 -6.075 -7.979 1.00 89.56 122 SER A CA 1
ATOM 971 C C . SER A 1 122 ? 9.380 -6.241 -6.516 1.00 89.56 122 SER A C 1
ATOM 973 O O . SER A 1 122 ? 10.475 -6.688 -6.193 1.00 89.56 122 SER A O 1
ATOM 975 N N . PHE A 1 123 ? 8.410 -5.986 -5.648 1.00 89.44 123 PHE A N 1
ATOM 976 C CA . PHE A 1 123 ? 8.442 -6.384 -4.249 1.00 89.44 123 PHE A CA 1
ATOM 977 C C . PHE A 1 123 ? 7.022 -6.744 -3.809 1.00 89.44 123 PHE A C 1
ATOM 979 O O . PHE A 1 123 ? 6.036 -6.266 -4.377 1.00 89.44 123 PHE A O 1
ATOM 986 N N . THR A 1 124 ? 6.922 -7.601 -2.801 1.00 89.44 124 THR A N 1
ATOM 987 C CA . THR A 1 124 ? 5.639 -8.057 -2.268 1.00 89.44 124 THR A CA 1
ATOM 988 C C . THR A 1 124 ? 5.180 -7.129 -1.145 1.00 89.44 124 THR A C 1
ATOM 990 O O . THR A 1 124 ? 5.929 -6.847 -0.209 1.00 89.44 124 THR A O 1
ATOM 993 N N . ILE A 1 125 ? 3.933 -6.667 -1.232 1.00 89.69 125 ILE A N 1
ATOM 994 C CA . ILE A 1 125 ? 3.256 -5.908 -0.177 1.00 89.69 125 ILE A CA 1
ATOM 995 C C . ILE A 1 125 ? 2.467 -6.910 0.667 1.00 89.69 125 ILE A C 1
ATOM 997 O O . ILE A 1 125 ? 1.448 -7.432 0.221 1.00 89.69 125 ILE A O 1
ATOM 1001 N N . ASN A 1 126 ? 2.941 -7.187 1.881 1.00 85.88 126 ASN A N 1
ATOM 1002 C CA . ASN A 1 126 ? 2.237 -8.059 2.819 1.00 85.88 126 ASN A CA 1
ATOM 1003 C C . ASN A 1 126 ? 1.215 -7.237 3.606 1.00 85.88 126 ASN A C 1
ATOM 1005 O O . ASN A 1 126 ? 1.578 -6.467 4.494 1.00 85.88 126 ASN A O 1
ATOM 1009 N N . LEU A 1 127 ? -0.059 -7.394 3.256 1.00 78.88 127 LEU A N 1
ATOM 1010 C CA . LEU A 1 127 ? -1.180 -6.927 4.064 1.00 78.88 127 LEU A CA 1
ATOM 1011 C C . LEU A 1 127 ? -1.524 -8.074 5.020 1.00 78.88 127 LEU A C 1
ATOM 1013 O O . LEU A 1 127 ? -1.985 -9.117 4.562 1.00 78.88 127 LEU A O 1
ATOM 1017 N N . ALA A 1 128 ? -1.168 -7.915 6.297 1.00 56.59 128 ALA A N 1
ATOM 1018 C CA . ALA A 1 128 ? -1.424 -8.905 7.345 1.00 56.59 128 ALA A CA 1
ATOM 1019 C C . ALA A 1 128 ? -2.923 -9.174 7.542 1.00 56.59 128 ALA A C 1
ATOM 1021 O O . ALA A 1 128 ? -3.716 -8.214 7.392 1.00 56.59 128 ALA A O 1
#

Secondary structure (DSSP, 8-state):
------HHHHHHHHHHHHHHHHHHHHHHHHHHHHHHHHHHHHHHHHHHHHHHHHHHHHHHHH-SS-----------TTTHHHHHHHHHHHS--GGGTTT--SS-TTTSTTTSTT----SS--------

InterPro domains:
  IPR004907 ATPase, V1 complex, subunit C [PF03223] (1-121)
  IPR004907 ATPase, V1 complex, subunit C [PTHR10137] (1-127)
  IPR036132 Vacuolar ATP synthase subunit C superfamily [SSF118203] (1-127)

Sequence (128 aa):
RDFEHSVEAQETRKQELEKLVQDQESLRSSLLQWCYTSYGEVFSSWMHFCAVRIFAESIMRYGLPPAFLACVLSPAVKSEKKVRSILERLCDSTNSLYWKSEEDAGAMAGLAGDSETHPYVSFTINLA

pLDDT: mean 81.79, std 18.35, range [39.06, 98.19]

Foldseek 3Di:
DDDDPDVVVVVVVVVVVVVVVVVVVVVVVVVVVVCVVVVVVVVVVVVVVVVVVLQVVQCVQVNPDRDDDDDDDDDDPVCPVVVLVVVLVVLPDPSLVVQPPPPCCPPCCVPDPPPPGGSGDDDDDDDD

Radius of gyration: 28.45 Å; chains: 1; bounding box: 61×29×81 Å

Organism: NCBI:txid109376